Protein AF-V5LZ76-F1 (afdb_monomer)

Solvent-accessible surface area (backbone atoms only — not comparable to full-atom values): 5104 Å² total; per-residue (Å²): 105,71,65,32,34,68,68,65,36,60,70,61,35,51,54,49,35,60,74,67,69,54,88,70,56,78,73,54,67,75,40,58,38,70,64,26,50,53,54,52,44,53,71,72,55,48,62,65,61,57,50,51,51,49,45,69,76,70,50,74,52,68,81,64,43,29,72,74,40,31,80,79,74,50,91,67,63,80,85,41,91,84,57,86

pLDDT: mean 91.38, std 4.27, range [68.88, 97.5]

Organism: NCBI:txid254448

Secondary structure (DSSP, 8-state):
-HHHHHTT-HHHHHHHHHHTT----HHHHT--HHHHHHHHHHHHS-HHHHHHHHHHHHSPPHHHHHHHHHHHH--S-TTSTT--

Radius of gyration: 23.84 Å; Cα contacts (8 Å, |Δi|>4): 53; chains: 1; bounding box: 47×21×59 Å

Structure (mmCIF, N/CA/C/O backbone):
data_AF-V5LZ76-F1
#
_entry.id   AF-V5LZ76-F1
#
loop_
_atom_site.group_PDB
_atom_site.id
_atom_site.type_symbol
_atom_site.label_atom_id
_atom_site.label_alt_id
_atom_site.label_comp_id
_atom_site.label_asym_id
_atom_site.label_entity_id
_atom_site.label_seq_id
_atom_site.pdbx_PDB_ins_code
_atom_site.Cartn_x
_atom_site.Cartn_y
_atom_site.Cartn_z
_atom_site.occupancy
_atom_site.B_iso_or_equiv
_atom_site.auth_seq_id
_atom_site.auth_comp_id
_atom_site.auth_asym_id
_atom_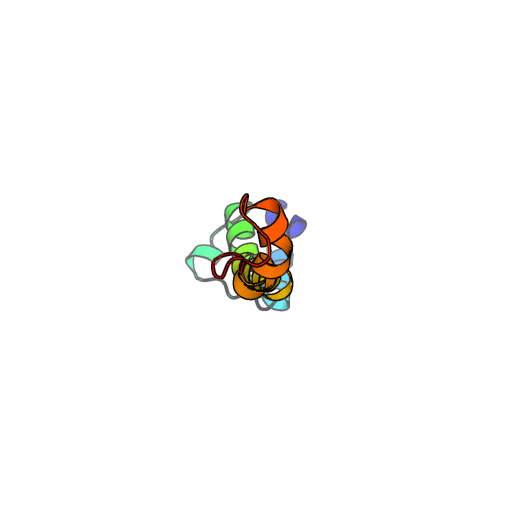site.auth_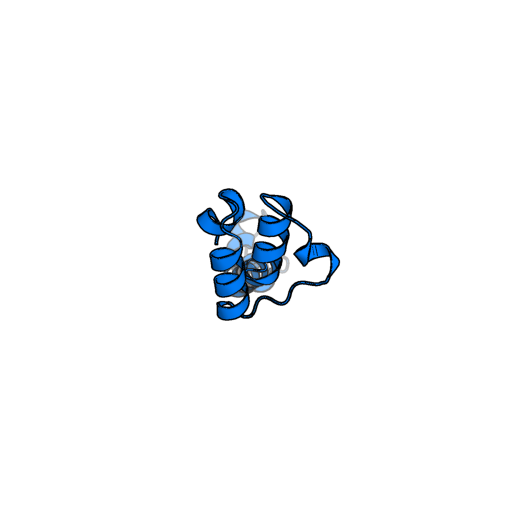atom_id
_atom_site.pdbx_PDB_model_num
ATOM 1 N N . VAL A 1 1 ? -15.200 2.786 9.320 1.00 84.50 1 VAL A N 1
ATOM 2 C CA . VAL A 1 1 ? -14.019 2.280 10.066 1.00 84.50 1 VAL A CA 1
ATOM 3 C C . VAL A 1 1 ? -13.285 3.405 10.789 1.00 84.50 1 VAL A C 1
ATOM 5 O O . VAL A 1 1 ? -13.221 3.346 12.006 1.00 84.50 1 VAL A O 1
ATOM 8 N N . PHE A 1 2 ? -12.810 4.446 10.089 1.00 88.06 2 PHE A N 1
ATOM 9 C CA . PHE A 1 2 ? -12.145 5.605 10.716 1.00 88.06 2 PHE A CA 1
ATOM 10 C C . PHE A 1 2 ? -12.983 6.270 11.820 1.00 88.06 2 PHE A C 1
ATOM 12 O O . PHE A 1 2 ? -12.503 6.375 12.943 1.00 88.06 2 PHE A O 1
ATOM 19 N N . ASP A 1 3 ? -14.233 6.647 11.522 1.00 92.75 3 ASP A N 1
ATOM 20 C CA . ASP A 1 3 ? -15.148 7.255 12.503 1.00 92.75 3 ASP A CA 1
ATOM 21 C C . ASP A 1 3 ? -15.371 6.349 13.725 1.00 92.75 3 ASP A C 1
ATOM 23 O O . ASP A 1 3 ? -15.113 6.750 14.855 1.00 92.75 3 ASP A O 1
ATOM 27 N N . ALA A 1 4 ? -15.759 5.092 13.492 1.00 92.19 4 ALA A N 1
ATOM 28 C CA . ALA A 1 4 ? -16.061 4.136 14.557 1.00 92.19 4 ALA A CA 1
ATOM 29 C C . ALA A 1 4 ? -14.870 3.874 15.502 1.00 92.19 4 ALA A C 1
ATOM 31 O O . ALA A 1 4 ? -15.060 3.808 16.714 1.00 92.19 4 ALA A O 1
ATOM 32 N N . ILE A 1 5 ? -13.645 3.757 14.969 1.00 91.25 5 ILE A N 1
ATOM 33 C CA . ILE A 1 5 ? -12.442 3.498 15.777 1.00 91.25 5 ILE A CA 1
ATOM 34 C C . ILE A 1 5 ? -11.967 4.761 16.511 1.00 91.25 5 ILE A C 1
ATOM 36 O O . ILE A 1 5 ? -11.618 4.685 17.686 1.00 91.25 5 ILE A O 1
ATOM 40 N N . MET A 1 6 ? -11.946 5.922 15.848 1.00 91.88 6 MET A N 1
ATOM 41 C CA . MET A 1 6 ? -11.437 7.167 16.444 1.00 91.88 6 MET A CA 1
ATOM 42 C C . MET A 1 6 ? -12.401 7.785 17.463 1.00 91.88 6 MET A C 1
ATOM 44 O O . MET A 1 6 ? -11.947 8.471 18.373 1.00 91.88 6 MET A O 1
ATOM 48 N N . ASN A 1 7 ? -13.702 7.506 17.336 1.00 92.81 7 ASN A N 1
ATOM 49 C CA . ASN A 1 7 ? -14.737 7.932 18.280 1.00 92.81 7 ASN A CA 1
ATOM 50 C C . ASN A 1 7 ? -15.121 6.838 19.293 1.00 92.81 7 ASN A C 1
ATOM 52 O O . ASN A 1 7 ? -16.155 6.948 19.944 1.00 92.81 7 ASN A O 1
ATOM 56 N N . PHE A 1 8 ? -14.307 5.782 19.430 1.00 89.81 8 PHE A N 1
ATOM 57 C CA . PHE A 1 8 ? -14.463 4.723 20.440 1.00 89.81 8 PHE A CA 1
ATOM 58 C C . PHE A 1 8 ? -15.842 4.032 20.444 1.00 89.81 8 PHE A C 1
ATOM 60 O O . PHE A 1 8 ? -16.305 3.533 21.472 1.00 89.81 8 PHE A O 1
ATOM 67 N N . LYS A 1 9 ? -16.497 3.942 19.281 1.00 91.88 9 LYS A N 1
ATOM 68 C CA . LYS A 1 9 ? -17.774 3.235 19.107 1.00 91.88 9 LYS A CA 1
ATOM 69 C C . LYS A 1 9 ? -17.520 1.726 19.005 1.00 91.88 9 LYS A C 1
ATOM 71 O O . LYS A 1 9 ? -17.551 1.152 17.917 1.00 91.88 9 LYS A O 1
ATOM 76 N N . LYS A 1 10 ? -17.223 1.083 20.140 1.00 86.06 10 LYS A N 1
ATOM 77 C CA . LYS A 1 10 ? -16.717 -0.305 20.213 1.00 86.06 10 LYS A CA 1
ATOM 78 C C . LYS A 1 10 ? -17.607 -1.333 19.508 1.00 86.06 10 LYS A C 1
ATOM 80 O O . LYS A 1 10 ? -17.094 -2.147 18.747 1.00 86.06 10 LYS A O 1
ATOM 85 N N . GLU A 1 11 ? -18.923 -1.273 19.704 1.00 89.94 11 GLU A N 1
ATOM 86 C CA . GLU A 1 11 ? -19.852 -2.208 19.050 1.00 89.94 11 GLU A CA 1
ATOM 87 C C . GLU A 1 11 ? -19.891 -2.036 17.527 1.00 89.94 11 GLU A C 1
ATOM 89 O O . GLU A 1 11 ? -19.891 -3.019 16.786 1.00 89.94 11 GLU A O 1
ATOM 94 N N . GLU A 1 12 ? -19.899 -0.790 17.042 1.00 92.06 12 GLU A N 1
ATOM 95 C CA . GLU A 1 12 ? -19.867 -0.503 15.604 1.00 92.06 12 GLU A CA 1
ATOM 96 C C . GLU A 1 12 ? -18.532 -0.921 14.984 1.00 92.06 12 GLU A C 1
ATOM 98 O O . GLU A 1 12 ? -18.508 -1.501 13.898 1.00 92.06 12 GLU A O 1
ATOM 103 N N . ALA A 1 13 ? -17.421 -0.658 15.679 1.00 89.25 13 ALA A N 1
ATOM 104 C CA . ALA A 1 13 ? -16.092 -1.063 15.245 1.00 89.25 13 ALA A CA 1
ATOM 105 C C . ALA A 1 13 ? -15.984 -2.593 15.145 1.00 89.25 13 ALA A C 1
ATOM 107 O O . ALA A 1 13 ? -15.525 -3.088 14.118 1.00 89.25 13 ALA A O 1
ATOM 108 N N . ALA A 1 14 ? -16.471 -3.337 16.144 1.00 88.94 14 ALA A N 1
ATOM 109 C CA . ALA A 1 14 ? -16.477 -4.800 16.135 1.00 88.94 14 ALA A CA 1
ATOM 110 C C . ALA A 1 14 ? -17.305 -5.369 14.970 1.00 88.94 14 ALA A C 1
ATOM 112 O O . ALA A 1 14 ? -16.793 -6.180 14.199 1.00 88.94 14 ALA A O 1
ATOM 113 N N . LYS A 1 15 ? -18.537 -4.873 14.770 1.00 93.56 15 LYS A N 1
ATOM 114 C CA . LYS A 1 15 ? -19.398 -5.276 13.640 1.00 93.56 15 LYS A CA 1
ATOM 115 C C . LYS A 1 15 ? -18.755 -4.980 12.284 1.00 93.56 15 LYS A C 1
ATOM 117 O O . LYS A 1 15 ? -18.889 -5.766 11.352 1.00 93.56 15 LYS A O 1
ATOM 122 N N . LEU A 1 16 ? -18.066 -3.843 12.149 1.00 92.44 16 LEU A N 1
ATOM 123 C CA . LEU A 1 16 ? -17.357 -3.486 10.917 1.00 92.44 16 LEU A CA 1
ATOM 124 C C . LEU A 1 16 ? -16.145 -4.388 10.666 1.00 92.44 16 LEU A C 1
ATOM 126 O O . LEU A 1 16 ? -15.938 -4.791 9.528 1.00 92.44 16 LEU A O 1
ATOM 130 N N . ILE A 1 17 ? -15.358 -4.694 11.698 1.00 90.81 17 ILE A N 1
ATOM 131 C CA . ILE A 1 17 ? -14.186 -5.578 11.602 1.00 90.81 17 ILE A CA 1
ATOM 132 C C . ILE A 1 17 ? -14.617 -6.984 11.169 1.00 90.81 17 ILE A C 1
ATOM 134 O O . ILE A 1 17 ? -14.014 -7.544 10.258 1.00 9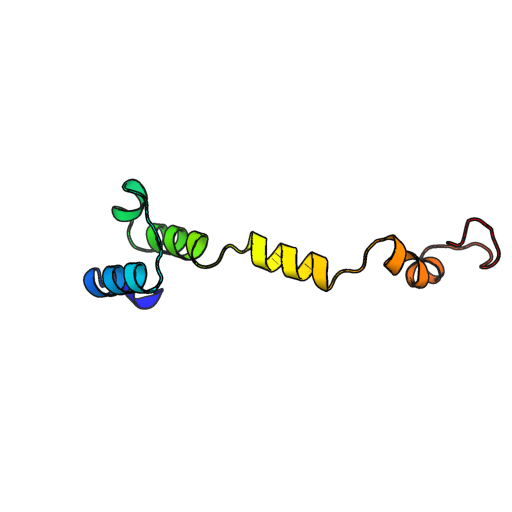0.81 17 ILE A O 1
ATOM 138 N N . GLU A 1 18 ? -15.694 -7.510 11.757 1.00 91.19 18 GLU A N 1
ATOM 139 C CA . GLU A 1 18 ? -16.275 -8.804 11.385 1.00 91.19 18 GLU A CA 1
ATOM 140 C C . GLU A 1 18 ? -16.831 -8.790 9.954 1.00 91.19 18 GLU A C 1
ATOM 142 O O . GLU A 1 18 ? -16.510 -9.662 9.153 1.00 91.19 18 GLU A O 1
ATOM 147 N N . LYS A 1 19 ? -17.605 -7.759 9.586 1.00 94.12 19 LYS A N 1
ATOM 148 C 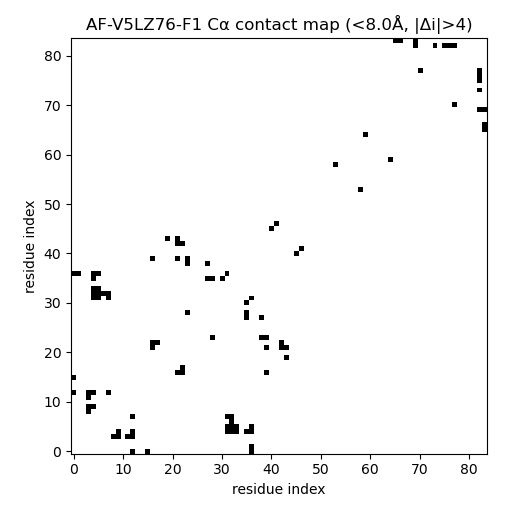CA . LYS A 1 19 ? -18.191 -7.640 8.240 1.00 94.12 19 LYS A CA 1
ATOM 149 C C . LYS A 1 19 ? -17.141 -7.492 7.133 1.00 94.12 19 LYS A C 1
ATOM 151 O O . LYS A 1 19 ? -17.404 -7.872 5.996 1.00 94.12 19 LYS A O 1
ATOM 156 N N . LEU A 1 20 ? -15.987 -6.906 7.446 1.00 92.88 20 LEU A N 1
ATOM 157 C CA . LEU A 1 20 ? -14.857 -6.762 6.525 1.00 92.88 20 LEU A CA 1
ATOM 158 C C . LEU A 1 20 ? -13.906 -7.974 6.552 1.00 92.88 20 LEU A C 1
ATOM 160 O O . LEU A 1 20 ? -12.880 -7.929 5.878 1.00 92.88 20 LEU A O 1
ATOM 164 N N . ASP A 1 21 ? -14.233 -9.020 7.321 1.00 92.88 21 ASP A N 1
ATOM 165 C CA . ASP A 1 21 ? -13.429 -10.235 7.528 1.00 92.88 21 ASP A CA 1
ATOM 166 C C . ASP A 1 21 ? -11.977 -9.944 7.958 1.00 92.88 21 ASP A C 1
ATOM 168 O O . ASP A 1 21 ? -11.007 -10.591 7.557 1.00 92.88 21 ASP A O 1
ATOM 172 N N . ILE A 1 22 ? -11.80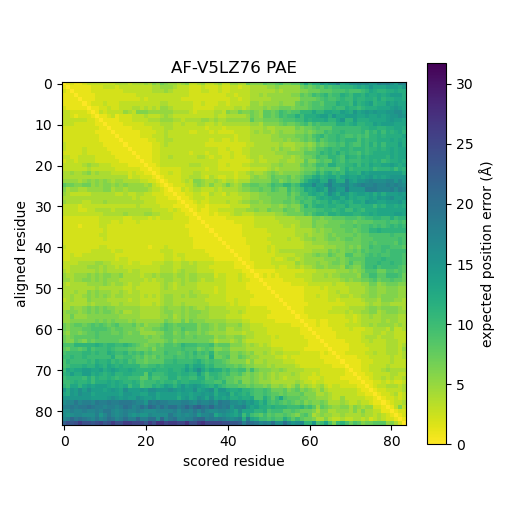4 -8.919 8.797 1.00 92.94 22 ILE A N 1
ATOM 173 C CA . ILE A 1 22 ? -10.487 -8.511 9.282 1.00 92.94 22 ILE A CA 1
ATOM 174 C C . ILE A 1 22 ? -10.163 -9.320 10.535 1.00 92.94 22 ILE A C 1
ATOM 176 O O . ILE A 1 22 ? -10.630 -9.032 11.637 1.00 92.94 22 ILE A O 1
ATOM 180 N N . LYS A 1 23 ? -9.299 -10.323 10.389 1.00 91.31 23 LYS A N 1
ATOM 181 C CA . LYS A 1 23 ? -8.778 -11.084 11.531 1.00 91.31 23 LYS A CA 1
ATOM 182 C C . LYS A 1 23 ? -7.814 -10.213 12.324 1.00 91.31 23 LYS A C 1
ATOM 184 O O . LYS A 1 23 ? -6.815 -9.784 11.761 1.00 91.31 23 LYS A O 1
ATOM 189 N N . LEU A 1 24 ? -8.070 -10.001 13.612 1.00 89.44 24 LEU A N 1
ATOM 190 C CA . LEU A 1 24 ? -7.153 -9.363 14.567 1.00 89.44 24 LEU A CA 1
ATOM 191 C 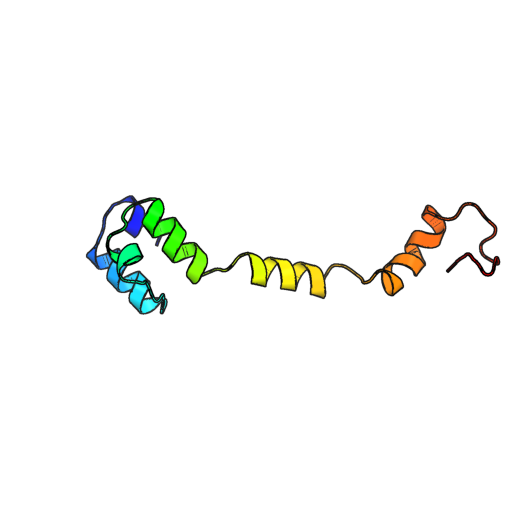C . LEU A 1 24 ? -6.608 -10.413 15.542 1.00 89.44 24 LEU A C 1
ATOM 193 O O . LEU A 1 24 ? -7.348 -11.312 15.953 1.00 89.44 24 LEU A O 1
ATOM 197 N N . ASP A 1 25 ? -5.328 -10.311 15.897 1.00 89.50 25 ASP A N 1
ATOM 198 C CA . ASP A 1 25 ? -4.748 -11.124 16.971 1.00 89.50 25 ASP A CA 1
ATOM 199 C C . ASP A 1 25 ? -5.160 -10.587 18.349 1.00 89.50 25 ASP A C 1
ATOM 201 O O . ASP A 1 25 ? -5.791 -9.535 18.466 1.00 89.50 25 ASP A O 1
ATOM 205 N N . SER A 1 26 ? -4.863 -11.354 19.398 1.00 86.50 26 SER A N 1
ATOM 206 C CA . SER A 1 26 ? -5.251 -11.012 20.767 1.00 86.50 26 SER A CA 1
ATOM 207 C C . SER A 1 26 ? -4.704 -9.647 21.195 1.00 86.50 26 SER A C 1
ATOM 209 O O . SER A 1 26 ? -5.439 -8.863 21.778 1.00 86.50 26 SER A O 1
ATOM 211 N N . GLU A 1 27 ? -3.459 -9.328 20.830 1.00 87.56 27 GLU A N 1
ATOM 212 C CA . GLU A 1 27 ? -2.827 -8.050 21.174 1.00 87.56 27 GLU A CA 1
ATOM 213 C C . GLU A 1 27 ? -3.425 -6.857 20.413 1.00 87.56 27 GLU A C 1
ATOM 215 O O . GLU A 1 27 ? -3.495 -5.754 20.953 1.00 87.56 27 GLU A O 1
ATOM 220 N N . ASP A 1 28 ? -3.850 -7.035 19.157 1.00 88.06 28 ASP A N 1
ATOM 221 C CA . ASP A 1 28 ? -4.506 -5.979 18.382 1.00 88.06 28 ASP A CA 1
ATOM 222 C C . ASP A 1 28 ? -5.940 -5.710 18.847 1.00 88.06 28 ASP A C 1
ATOM 224 O O . ASP A 1 28 ? -6.424 -4.594 18.665 1.00 88.06 28 ASP A O 1
ATOM 228 N N . LYS A 1 29 ? -6.622 -6.691 19.454 1.00 85.06 29 LYS A N 1
ATOM 229 C CA . LYS A 1 29 ? -7.980 -6.509 19.998 1.00 85.06 29 LYS A CA 1
ATOM 230 C C . LYS A 1 29 ? -8.020 -5.573 21.204 1.00 85.06 29 LYS A C 1
ATOM 232 O O . LYS A 1 29 ? -9.020 -4.884 21.384 1.00 85.06 29 LYS A O 1
ATOM 237 N N . ASP A 1 30 ? -6.938 -5.526 21.976 1.00 88.06 30 ASP A N 1
ATOM 238 C CA . ASP A 1 30 ? -6.808 -4.639 23.136 1.00 88.06 30 ASP A CA 1
ATOM 239 C C . ASP A 1 30 ? -6.365 -3.218 22.743 1.00 88.06 30 ASP A C 1
ATOM 241 O O . ASP A 1 30 ? -6.400 -2.292 23.557 1.00 88.06 30 ASP A O 1
ATOM 245 N N . LYS A 1 31 ? -5.944 -3.012 21.486 1.00 90.75 31 LYS A N 1
ATOM 246 C CA . LYS A 1 31 ? -5.583 -1.686 20.975 1.00 90.75 31 LYS A CA 1
ATOM 247 C C . LYS A 1 31 ? -6.843 -0.868 20.724 1.00 90.75 31 LYS A C 1
ATOM 249 O O . LYS A 1 31 ? -7.861 -1.369 20.261 1.00 90.75 31 LYS A O 1
ATOM 254 N N . GLU A 1 32 ? -6.729 0.440 20.918 1.00 88.94 32 GLU A N 1
ATOM 255 C CA . GLU A 1 32 ? -7.795 1.400 20.619 1.00 88.94 32 GLU A CA 1
ATOM 256 C C . GLU A 1 32 ? -7.256 2.590 19.818 1.00 88.94 32 GLU A C 1
ATOM 258 O O . GLU A 1 32 ? -6.044 2.747 19.645 1.00 88.94 32 GLU A O 1
ATOM 263 N N . GLY A 1 33 ? -8.154 3.429 19.295 1.00 91.56 33 GLY A N 1
ATOM 264 C CA . GLY A 1 33 ? -7.803 4.659 18.585 1.00 91.56 33 GLY A CA 1
ATOM 265 C C . GLY A 1 33 ? -6.838 4.443 17.410 1.00 91.56 33 GLY A C 1
ATOM 266 O O . GLY A 1 33 ? -7.003 3.535 16.593 1.00 91.56 33 GLY A O 1
ATOM 267 N N . LYS A 1 34 ? -5.807 5.295 17.307 1.00 93.69 34 LYS A N 1
ATOM 268 C CA . LYS A 1 34 ? -4.833 5.261 16.197 1.00 93.69 34 LYS A CA 1
ATOM 269 C C . LYS A 1 34 ? -4.094 3.913 16.063 1.00 93.69 34 LYS A C 1
ATOM 271 O O . LYS A 1 34 ? -3.978 3.446 14.928 1.00 93.69 34 LYS A O 1
ATOM 276 N N . PRO A 1 35 ? -3.588 3.281 17.143 1.00 94.12 35 PRO A N 1
ATOM 277 C CA . PRO A 1 35 ? -3.003 1.940 17.069 1.00 94.12 35 PRO A CA 1
ATOM 278 C C . PRO A 1 35 ? -3.924 0.884 16.446 1.00 94.12 35 PRO A C 1
ATOM 280 O O . PRO A 1 35 ? -3.494 0.191 15.523 1.00 94.12 35 PRO A O 1
ATOM 283 N N . LEU A 1 36 ? -5.188 0.810 16.882 1.00 92.62 36 LEU A N 1
ATOM 284 C CA . LEU A 1 36 ? -6.169 -0.127 16.323 1.00 92.62 36 LEU A CA 1
ATOM 285 C C . LEU A 1 36 ? -6.443 0.169 14.851 1.00 92.62 36 LEU A C 1
ATOM 287 O O . LEU A 1 36 ? -6.404 -0.724 14.011 1.00 92.62 36 LEU A O 1
ATOM 291 N N . LEU A 1 37 ? -6.652 1.442 14.513 1.00 93.38 37 LEU A N 1
ATOM 292 C CA . LEU A 1 37 ? -6.880 1.869 13.137 1.00 93.38 37 LEU A CA 1
ATOM 293 C C . LEU A 1 37 ? -5.718 1.459 12.221 1.00 93.38 37 LEU A C 1
ATOM 295 O O . LEU A 1 37 ? -5.947 0.966 11.118 1.00 93.38 37 LEU A O 1
ATOM 299 N N . LYS A 1 38 ? -4.471 1.609 12.685 1.00 93.12 38 LYS A N 1
ATOM 300 C CA . LYS A 1 38 ? -3.279 1.186 11.939 1.00 93.12 38 LYS A CA 1
ATOM 301 C C . LYS A 1 38 ? -3.251 -0.330 11.721 1.00 93.12 38 LYS A C 1
ATOM 303 O O . LYS A 1 38 ? -2.899 -0.760 10.624 1.00 93.12 38 LYS A O 1
ATOM 308 N N . ALA A 1 39 ? -3.606 -1.124 12.732 1.00 92.81 39 ALA A N 1
ATOM 309 C CA . ALA A 1 39 ? -3.675 -2.581 12.622 1.00 92.81 39 ALA A CA 1
ATOM 310 C C . ALA A 1 39 ? -4.757 -3.022 11.622 1.00 92.81 39 ALA A C 1
ATOM 312 O O . ALA A 1 39 ? -4.472 -3.774 10.690 1.00 92.81 39 ALA A O 1
ATOM 313 N N . VAL A 1 40 ? -5.967 -2.471 11.755 1.00 93.50 40 VAL A N 1
ATOM 314 C CA . VAL A 1 40 ? -7.115 -2.762 10.886 1.00 93.50 40 VAL A CA 1
ATOM 315 C C . VAL A 1 40 ? -6.815 -2.383 9.431 1.00 93.50 40 VAL A C 1
ATOM 317 O O . VAL A 1 40 ? -7.002 -3.204 8.538 1.00 93.50 40 VAL A O 1
ATOM 320 N N . MET A 1 41 ? -6.287 -1.181 9.170 1.00 94.06 41 MET A N 1
ATOM 321 C CA . MET A 1 41 ? -5.989 -0.732 7.800 1.00 94.06 41 MET A CA 1
ATOM 322 C C . MET A 1 41 ? -4.876 -1.542 7.133 1.00 94.06 41 MET A C 1
ATOM 324 O O . MET A 1 41 ? -4.982 -1.841 5.949 1.00 94.06 41 MET A O 1
ATOM 328 N N . ARG A 1 42 ? -3.832 -1.939 7.875 1.00 92.44 42 ARG A N 1
ATOM 329 C CA . ARG A 1 42 ? -2.743 -2.767 7.328 1.00 92.44 42 ARG A CA 1
ATOM 330 C C . ARG A 1 42 ? -3.222 -4.130 6.840 1.00 92.44 42 ARG A C 1
ATOM 332 O O . ARG A 1 42 ? -2.688 -4.622 5.855 1.00 92.44 42 ARG A O 1
ATOM 339 N N . ARG A 1 43 ? -4.191 -4.728 7.538 1.00 92.12 43 ARG A N 1
ATOM 340 C CA . ARG A 1 43 ? -4.770 -6.027 7.168 1.00 92.12 43 ARG A CA 1
ATOM 341 C C . ARG A 1 43 ? -5.822 -5.887 6.068 1.00 92.12 43 ARG A C 1
ATOM 343 O O . ARG A 1 43 ? -5.905 -6.751 5.208 1.00 92.12 43 ARG A O 1
ATOM 350 N N . TRP A 1 44 ? -6.602 -4.807 6.086 1.00 93.31 44 TRP A N 1
ATOM 351 C CA . TRP A 1 44 ? -7.675 -4.594 5.115 1.00 93.31 44 TRP A CA 1
ATOM 352 C C . TRP A 1 44 ? -7.174 -4.154 3.738 1.00 93.31 44 TRP A C 1
ATOM 354 O O . TRP A 1 44 ? -7.677 -4.626 2.725 1.00 93.31 44 TRP A O 1
ATOM 364 N N . LEU A 1 45 ? -6.190 -3.251 3.698 1.00 92.69 45 LEU A N 1
ATOM 365 C CA . LEU A 1 45 ? -5.640 -2.694 2.462 1.00 92.69 45 LEU A CA 1
ATOM 366 C C . LEU A 1 45 ? -4.104 -2.685 2.525 1.00 92.69 45 LEU A C 1
ATOM 368 O O . LEU A 1 45 ? -3.497 -1.649 2.826 1.00 92.69 45 LEU A O 1
ATOM 372 N N . PRO A 1 46 ? -3.450 -3.828 2.249 1.00 93.56 46 PRO A N 1
ATOM 373 C CA . PRO A 1 46 ? -1.999 -3.893 2.163 1.00 93.56 46 PRO A CA 1
ATOM 374 C C . PRO A 1 46 ? -1.483 -3.000 1.027 1.00 93.56 46 PRO A C 1
ATOM 376 O O . PRO A 1 46 ? -1.650 -3.291 -0.155 1.00 93.56 46 PRO A O 1
ATOM 379 N N . ALA A 1 47 ? -0.823 -1.895 1.383 1.00 92.69 47 ALA A N 1
ATOM 380 C CA . ALA A 1 47 ? -0.287 -0.958 0.393 1.00 92.69 47 ALA A CA 1
ATOM 381 C C . ALA A 1 47 ? 0.761 -1.607 -0.528 1.00 92.69 47 ALA A C 1
ATOM 383 O O . ALA A 1 47 ? 0.872 -1.221 -1.686 1.00 92.69 47 ALA A O 1
ATOM 384 N N . GLY A 1 48 ? 1.509 -2.597 -0.025 1.00 93.94 48 GLY A N 1
ATOM 385 C CA . GLY A 1 48 ? 2.515 -3.322 -0.803 1.00 93.94 48 GLY A CA 1
ATOM 386 C C . GLY A 1 48 ? 1.919 -3.983 -2.043 1.00 93.94 48 GLY A C 1
ATOM 387 O O . GLY A 1 48 ? 2.426 -3.765 -3.136 1.00 93.94 48 GLY A O 1
ATOM 388 N N . ASP A 1 49 ? 0.806 -4.699 -1.894 1.00 93.31 49 ASP A N 1
ATOM 389 C CA . ASP A 1 49 ? 0.180 -5.433 -2.997 1.00 93.31 49 ASP A CA 1
ATOM 390 C C . ASP A 1 49 ? -0.321 -4.479 -4.085 1.00 93.31 49 ASP A C 1
ATOM 392 O O . ASP A 1 49 ? -0.037 -4.671 -5.267 1.00 93.31 49 ASP A O 1
ATOM 396 N N . ALA A 1 50 ? -0.988 -3.394 -3.683 1.00 94.00 50 ALA A N 1
ATOM 397 C CA . ALA A 1 50 ? -1.469 -2.372 -4.607 1.00 94.00 50 ALA A CA 1
ATOM 398 C C . ALA A 1 50 ? -0.318 -1.661 -5.342 1.00 94.00 50 ALA A C 1
ATOM 400 O O . ALA A 1 50 ? -0.369 -1.489 -6.561 1.00 94.00 50 ALA A O 1
ATOM 401 N N . LEU A 1 51 ? 0.737 -1.264 -4.622 1.00 95.56 51 LEU A N 1
ATOM 402 C CA . LEU A 1 51 ? 1.886 -0.579 -5.219 1.00 95.56 51 LEU A CA 1
ATOM 403 C C . LEU A 1 51 ? 2.677 -1.504 -6.150 1.00 95.56 51 LEU A C 1
ATOM 405 O O . LEU A 1 51 ? 3.071 -1.079 -7.233 1.00 95.56 51 LEU A O 1
ATOM 409 N N . LEU A 1 52 ? 2.880 -2.766 -5.766 1.00 96.62 52 LEU A N 1
ATOM 410 C CA . LEU A 1 52 ? 3.570 -3.751 -6.598 1.00 96.62 52 LEU A CA 1
ATOM 411 C C . LEU A 1 52 ? 2.770 -4.073 -7.864 1.00 96.62 52 LEU A C 1
ATOM 413 O O . LEU A 1 52 ? 3.351 -4.123 -8.948 1.00 96.62 52 LEU A O 1
ATOM 417 N N . GLN A 1 53 ? 1.446 -4.220 -7.769 1.00 95.94 53 GLN A N 1
ATOM 418 C CA . GLN A 1 53 ? 0.592 -4.368 -8.952 1.00 95.94 53 GLN A CA 1
ATOM 419 C C . GLN A 1 53 ? 0.666 -3.141 -9.863 1.00 95.94 53 GLN A C 1
ATOM 421 O O . GLN A 1 53 ? 0.835 -3.280 -11.071 1.00 95.94 53 GLN A O 1
ATOM 426 N N . MET A 1 54 ? 0.607 -1.930 -9.302 1.00 97.50 54 MET A N 1
ATOM 427 C CA . MET A 1 54 ? 0.746 -0.703 -10.086 1.00 97.50 54 MET A CA 1
ATOM 428 C C . MET A 1 54 ? 2.087 -0.670 -10.832 1.00 97.50 54 MET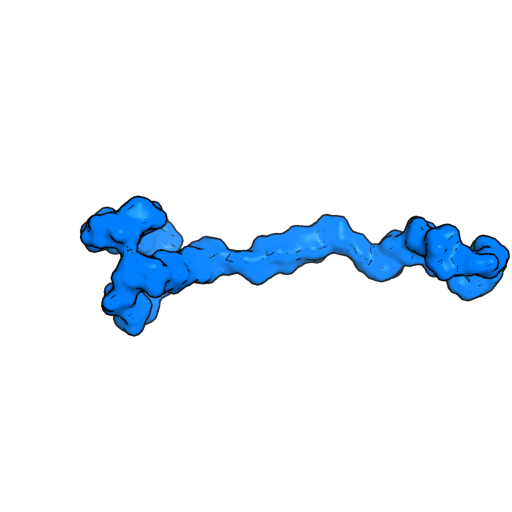 A C 1
ATOM 430 O O . MET A 1 54 ? 2.092 -0.444 -12.041 1.00 97.50 54 MET A O 1
ATOM 434 N N . ILE A 1 55 ? 3.198 -0.928 -10.131 1.00 96.81 55 ILE A N 1
ATOM 435 C CA . ILE A 1 55 ? 4.553 -0.955 -10.699 1.00 96.81 55 ILE A CA 1
ATOM 436 C C . ILE A 1 55 ? 4.643 -1.979 -11.829 1.00 96.81 55 ILE A C 1
ATOM 438 O O . ILE A 1 55 ? 5.087 -1.641 -12.919 1.00 96.81 55 ILE A O 1
ATOM 442 N N . THR A 1 56 ? 4.201 -3.211 -11.588 1.00 96.38 56 THR A N 1
ATOM 443 C CA . THR A 1 56 ? 4.339 -4.309 -12.558 1.00 96.38 56 THR A CA 1
ATOM 444 C C . THR A 1 56 ? 3.466 -4.135 -13.798 1.00 96.38 56 THR A C 1
ATOM 446 O O . THR A 1 56 ? 3.869 -4.560 -14.877 1.00 96.38 56 THR A O 1
ATOM 449 N N . ILE A 1 57 ? 2.297 -3.504 -13.669 1.00 96.44 57 ILE A N 1
ATOM 450 C CA . ILE A 1 57 ? 1.377 -3.284 -14.792 1.00 96.44 57 ILE A CA 1
ATOM 451 C C . ILE A 1 57 ? 1.755 -2.035 -15.598 1.00 96.44 57 ILE A C 1
ATOM 453 O O . ILE A 1 57 ? 1.635 -2.043 -16.821 1.00 96.44 57 ILE A O 1
ATOM 457 N N . HIS A 1 58 ? 2.187 -0.957 -14.936 1.00 96.12 58 HIS A N 1
ATOM 458 C CA . HIS A 1 58 ? 2.314 0.356 -15.581 1.00 96.12 58 HIS A CA 1
ATOM 459 C C . HIS A 1 58 ? 3.754 0.786 -15.842 1.00 96.12 58 HIS A C 1
ATOM 461 O O . HIS A 1 58 ? 3.979 1.588 -16.749 1.00 96.12 58 HIS A O 1
ATOM 467 N N . LEU A 1 59 ? 4.733 0.304 -15.068 1.00 96.69 59 LEU A N 1
ATOM 468 C CA . LEU A 1 59 ? 6.131 0.618 -15.346 1.00 96.69 59 LEU A CA 1
ATOM 469 C C . LEU A 1 59 ? 6.694 -0.407 -16.338 1.00 96.69 59 LEU A C 1
ATOM 471 O O . LEU A 1 59 ? 6.676 -1.606 -16.057 1.00 96.69 59 LEU A O 1
ATOM 475 N N . PRO A 1 60 ? 7.203 0.038 -17.499 1.00 95.81 60 PRO A N 1
ATOM 476 C CA . PRO A 1 60 ? 7.788 -0.869 -18.473 1.00 95.81 60 PRO A CA 1
ATOM 477 C C . PRO A 1 60 ? 9.079 -1.492 -17.932 1.00 95.81 60 PRO A C 1
ATOM 479 O O . PRO A 1 60 ? 9.811 -0.884 -17.147 1.00 95.81 60 PRO A O 1
ATOM 482 N N . SER A 1 61 ? 9.394 -2.700 -18.401 1.00 96.75 61 SER A N 1
ATOM 483 C CA . SER A 1 61 ? 10.684 -3.334 -18.122 1.00 96.75 61 SER A CA 1
ATOM 484 C C . SER A 1 61 ? 11.836 -2.540 -18.758 1.00 96.75 61 SER A C 1
ATOM 486 O O . SER A 1 61 ? 11.610 -1.826 -19.740 1.00 96.75 61 SER A O 1
ATOM 488 N N . PRO A 1 62 ? 13.086 -2.690 -18.277 1.00 94.75 62 PRO A N 1
ATOM 489 C CA . PRO A 1 62 ? 14.248 -2.055 -18.900 1.00 94.75 62 PRO A CA 1
ATOM 490 C C . PRO A 1 62 ? 14.366 -2.353 -20.398 1.00 94.75 62 PRO A C 1
ATOM 492 O O . PRO A 1 62 ? 14.626 -1.440 -21.166 1.00 94.75 62 PRO A O 1
ATOM 495 N N . VAL A 1 63 ? 14.064 -3.584 -20.820 1.00 94.06 63 VAL A N 1
ATOM 496 C CA . VAL A 1 63 ? 14.092 -4.002 -22.234 1.00 94.06 63 VAL A CA 1
ATOM 497 C C . VAL A 1 63 ? 13.070 -3.234 -23.081 1.00 94.06 63 VAL A C 1
ATOM 499 O O . VAL A 1 63 ? 13.345 -2.863 -24.218 1.00 94.06 63 VAL A O 1
ATOM 502 N N . THR A 1 64 ? 11.878 -2.971 -22.540 1.00 94.50 64 THR A N 1
ATOM 503 C CA . THR A 1 64 ? 10.869 -2.149 -23.225 1.00 94.50 64 THR A CA 1
ATOM 504 C C . THR A 1 64 ? 11.245 -0.669 -23.187 1.00 94.50 64 THR A C 1
ATOM 506 O O . THR A 1 64 ? 11.050 0.040 -24.170 1.00 94.50 64 THR A O 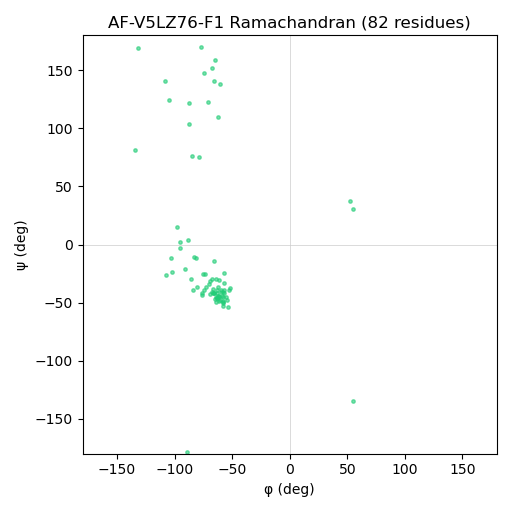1
ATOM 509 N N . ALA A 1 65 ? 11.782 -0.202 -22.057 1.00 94.50 65 ALA A N 1
ATOM 510 C CA . ALA A 1 65 ? 12.097 1.200 -21.836 1.00 94.50 65 ALA A CA 1
ATOM 511 C C . ALA A 1 65 ? 13.320 1.685 -22.622 1.00 94.50 65 ALA A C 1
ATOM 513 O O . ALA A 1 65 ? 13.327 2.821 -23.087 1.00 94.50 65 ALA A O 1
ATOM 514 N N . GLN A 1 66 ? 14.340 0.837 -22.781 1.00 93.00 66 GLN A N 1
ATOM 515 C CA . GLN A 1 66 ? 15.573 1.163 -23.500 1.00 93.00 66 GLN A CA 1
ATOM 516 C C . GLN A 1 66 ? 15.293 1.593 -24.938 1.00 93.00 66 GLN A C 1
ATOM 518 O O . GLN A 1 66 ? 15.808 2.623 -25.346 1.00 93.00 66 GLN A O 1
ATOM 523 N N . LYS A 1 67 ? 14.343 0.955 -25.632 1.00 89.88 67 LYS A N 1
ATOM 524 C CA . LYS A 1 67 ? 13.977 1.300 -27.019 1.00 89.88 67 LYS A CA 1
ATOM 525 C C . LYS A 1 67 ? 13.668 2.779 -27.258 1.00 89.88 67 LYS A C 1
ATOM 527 O O . LYS A 1 67 ? 13.989 3.295 -28.317 1.00 89.88 67 LYS A O 1
ATOM 532 N N . TYR A 1 68 ? 13.016 3.449 -26.305 1.00 91.38 68 TYR A N 1
ATOM 533 C CA . TYR A 1 68 ? 12.714 4.882 -26.416 1.00 91.38 68 TYR A CA 1
ATOM 534 C C . TYR A 1 68 ? 13.636 5.756 -25.559 1.00 91.38 68 TYR A C 1
ATOM 536 O O . TYR A 1 68 ? 13.615 6.976 -25.679 1.00 91.38 68 TYR A O 1
ATOM 544 N N . ARG A 1 69 ? 14.414 5.157 -24.651 1.00 94.38 69 ARG A N 1
ATOM 545 C CA . ARG A 1 69 ? 15.388 5.877 -23.823 1.00 94.38 69 ARG A CA 1
ATOM 546 C C . ARG A 1 69 ? 16.771 5.941 -24.456 1.00 94.38 69 ARG A C 1
ATOM 548 O O . ARG A 1 69 ? 17.522 6.825 -24.074 1.00 94.38 69 ARG A O 1
ATOM 555 N N . CYS A 1 70 ? 17.103 5.049 -25.386 1.00 92.44 70 CYS A N 1
ATOM 556 C CA . CYS A 1 70 ? 18.408 4.990 -26.035 1.00 92.44 70 CYS A CA 1
ATOM 557 C C . CYS A 1 70 ? 18.719 6.312 -26.748 1.00 92.44 70 CYS A C 1
ATOM 559 O O . CYS A 1 70 ? 19.761 6.893 -26.487 1.00 92.44 70 CYS A O 1
ATOM 561 N N . GLU A 1 71 ? 17.753 6.884 -27.477 1.00 89.19 71 GLU A N 1
ATOM 562 C CA . GLU A 1 71 ? 17.884 8.209 -28.113 1.00 89.19 71 GLU A CA 1
ATOM 563 C C . GLU A 1 71 ? 18.221 9.340 -27.122 1.00 89.19 71 GLU A C 1
ATOM 565 O O . GLU A 1 71 ? 18.922 10.282 -27.468 1.00 89.19 71 GLU A O 1
ATOM 570 N N . LEU A 1 72 ? 17.734 9.257 -25.880 1.00 92.38 72 LEU A N 1
ATOM 571 C CA . LEU A 1 72 ? 17.995 10.271 -24.854 1.00 92.38 72 LEU A CA 1
ATOM 572 C C . LEU A 1 72 ? 19.311 10.026 -24.100 1.00 92.38 72 LEU A C 1
ATOM 574 O O . LEU A 1 72 ? 19.885 10.960 -23.549 1.00 92.38 72 LEU A O 1
ATOM 578 N N . LEU A 1 73 ? 19.724 8.764 -23.969 1.00 93.00 73 LEU A N 1
ATOM 579 C CA . LEU A 1 73 ? 20.818 8.351 -23.087 1.00 93.00 73 LEU A CA 1
ATOM 580 C C . LEU A 1 73 ? 22.129 8.080 -23.832 1.00 93.00 73 LEU A C 1
ATOM 582 O O . LEU A 1 73 ? 23.185 8.111 -23.200 1.00 93.00 73 LEU A O 1
ATOM 586 N N . TYR A 1 74 ? 22.069 7.763 -25.124 1.00 92.62 74 TYR A N 1
ATOM 587 C CA . TYR A 1 74 ? 23.218 7.394 -25.937 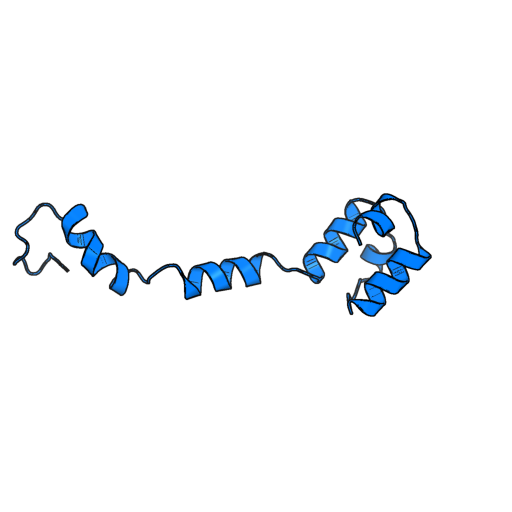1.00 92.62 74 TYR A CA 1
ATOM 588 C C . TYR A 1 74 ? 23.622 8.546 -26.860 1.00 92.62 74 TYR A C 1
ATOM 590 O O . TYR A 1 74 ? 22.823 9.039 -27.646 1.00 92.62 74 TYR A O 1
ATOM 598 N N . GLU A 1 75 ? 24.884 8.960 -26.762 1.00 92.12 75 GLU A N 1
ATOM 599 C CA . GLU A 1 75 ? 25.445 10.113 -27.489 1.00 92.12 75 GLU A CA 1
ATOM 600 C C . GLU A 1 75 ? 26.156 9.709 -28.799 1.00 92.12 75 GLU A C 1
ATOM 602 O O . GLU A 1 75 ? 26.693 10.556 -29.513 1.00 92.12 75 GLU A O 1
ATOM 607 N N . GLY A 1 76 ? 26.237 8.406 -29.089 1.00 90.31 76 GLY A N 1
ATOM 608 C CA . GLY A 1 76 ? 26.878 7.874 -30.291 1.00 90.31 76 GLY A CA 1
ATOM 609 C C . GLY A 1 76 ? 25.923 7.747 -31.486 1.00 90.31 76 GLY A C 1
ATOM 610 O O . GLY A 1 76 ? 24.746 8.101 -31.396 1.00 90.31 76 GLY A O 1
ATOM 611 N N . PRO A 1 77 ? 26.414 7.234 -32.627 1.00 90.44 77 PRO A N 1
ATOM 612 C CA . PRO A 1 77 ? 25.584 6.987 -33.801 1.00 90.44 77 PRO A CA 1
ATOM 613 C C . PRO A 1 77 ? 24.449 5.981 -33.510 1.00 90.44 77 PRO A C 1
ATOM 615 O O . PRO A 1 77 ? 24.699 4.966 -32.862 1.00 90.44 77 PRO A O 1
ATOM 618 N N . PRO A 1 78 ? 23.213 6.202 -33.999 1.00 82.88 78 PRO A N 1
ATOM 619 C CA . PRO A 1 78 ? 22.087 5.285 -33.765 1.00 82.88 78 PRO A CA 1
ATOM 620 C C . PRO A 1 78 ? 22.239 3.899 -34.410 1.00 82.88 78 PRO A C 1
ATOM 622 O O . PRO A 1 78 ? 21.453 3.001 -34.125 1.00 82.88 78 PRO A O 1
ATOM 625 N N . ASP A 1 79 ? 23.188 3.748 -35.331 1.00 86.31 79 ASP A N 1
ATOM 626 C CA . ASP A 1 79 ? 23.533 2.515 -36.035 1.00 86.31 79 ASP A CA 1
ATOM 627 C C . ASP A 1 79 ? 24.706 1.752 -35.392 1.00 86.31 79 ASP A C 1
ATOM 629 O O . ASP A 1 79 ? 25.107 0.708 -35.908 1.00 86.31 79 ASP A O 1
ATOM 633 N N . ASP A 1 80 ? 25.241 2.244 -34.269 1.00 87.19 80 ASP A N 1
ATOM 634 C CA . ASP A 1 80 ? 26.232 1.530 -33.464 1.00 87.19 80 ASP A CA 1
ATOM 635 C C . ASP A 1 80 ? 25.607 0.265 -32.844 1.00 87.19 80 ASP A C 1
ATOM 637 O O . ASP A 1 80 ? 24.471 0.278 -32.367 1.00 87.19 80 ASP A O 1
ATOM 641 N N . GLU A 1 81 ? 26.363 -0.834 -32.792 1.00 84.88 81 GLU A N 1
ATOM 642 C CA . GLU A 1 81 ? 25.943 -2.072 -32.123 1.00 84.88 81 GLU A CA 1
ATOM 643 C C . GLU A 1 81 ? 25.603 -1.854 -30.637 1.00 84.88 81 GLU A C 1
ATOM 645 O O . GLU A 1 81 ? 24.831 -2.622 -30.062 1.00 84.88 81 GLU A O 1
ATOM 650 N N . ALA A 1 82 ? 26.164 -0.816 -30.009 1.00 81.62 82 ALA A N 1
ATOM 651 C CA . ALA A 1 82 ? 25.888 -0.439 -28.627 1.00 81.62 82 ALA A CA 1
ATOM 652 C C . ALA A 1 82 ? 24.594 0.384 -28.435 1.00 81.62 82 ALA A C 1
ATOM 654 O O . ALA A 1 82 ? 24.160 0.549 -27.291 1.00 81.62 82 ALA A O 1
ATOM 655 N N . ALA A 1 83 ? 23.967 0.884 -29.508 1.00 80.44 83 ALA A N 1
ATOM 656 C CA . ALA A 1 83 ? 22.719 1.649 -29.465 1.00 80.44 83 ALA A CA 1
ATOM 657 C C . ALA A 1 83 ? 21.491 0.710 -29.442 1.00 80.44 83 ALA A C 1
ATOM 659 O O . ALA A 1 83 ? 20.813 0.509 -30.450 1.00 80.44 83 ALA A O 1
ATOM 660 N N . ILE A 1 84 ? 21.219 0.105 -28.276 1.00 68.88 84 ILE A N 1
ATOM 661 C CA . ILE A 1 84 ? 20.138 -0.884 -28.046 1.00 68.88 84 ILE A CA 1
ATOM 662 C C . ILE A 1 84 ? 19.061 -0.345 -27.092 1.00 68.88 84 ILE A C 1
ATOM 664 O O . ILE A 1 84 ? 19.420 0.363 -26.122 1.00 68.88 84 ILE A O 1
#

Mean predicted aligned error: 5.99 Å

Foldseek 3Di:
DLCCQQVVVPVVVVVVCVVLVPDDDPVLNPDGHPSVVVSRCCRNPPPVVVVVVCCVPPPDDPVVVLVVCLVVPPPDDCPDPPSD

Nearest PDB structures (foldseek):
  2npf-assembly1_A  TM=9.497E-01  e=2.203E-06  Saccharomyces cerevisiae
  2npf-assembly2_B  TM=9.520E-01  e=4.858E-06  Saccharomyces cerevisiae
  3dny-assembly1_T  TM=9.444E-01  e=5.831E-06  unclassified
  1n0u-assembly1_A  TM=9.446E-01  e=1.286E-05  Saccharomyces cerevisiae
  2p8y-assembly1_T  TM=8.323E-01  e=9.487E-06  Saccharomyces cerevisiae

Sequence (84 aa):
VFDAIMNFKKEEAAKLIEKLDIKLDSEDKDKEGKPLLKAVMRRWLPAGDALLQMITIHLPSPVTAQKYRCELLYEGPPDDEAAI

InterPro domains:
  IPR027417 P-loop containing nucleoside triphosphate hydrolase [SSF52540] (2-60)